Protein AF-A0A2V9HNP4-F1 (afdb_monomer_lite)

pLDDT: mean 86.85, std 6.44, range [54.06, 92.56]

Structure (mmCIF, N/CA/C/O backbone):
data_AF-A0A2V9HNP4-F1
#
_entry.id   AF-A0A2V9HNP4-F1
#
loop_
_atom_site.group_PDB
_atom_site.id
_atom_site.type_symbol
_atom_site.label_atom_id
_atom_site.label_alt_id
_atom_site.label_comp_id
_atom_site.label_asym_id
_atom_site.label_entity_id
_atom_site.label_seq_id
_atom_site.pdbx_PDB_ins_code
_atom_site.Cartn_x
_atom_site.Cartn_y
_atom_site.Cartn_z
_atom_site.occupancy
_atom_site.B_iso_or_equiv
_atom_site.auth_seq_id
_atom_site.auth_comp_id
_atom_site.auth_asym_id
_atom_site.auth_atom_id
_atom_site.pdbx_PDB_model_num
ATOM 1 N N . MET A 1 1 ? -17.348 5.401 -6.227 1.00 54.06 1 MET A N 1
ATOM 2 C CA . MET A 1 1 ? -17.733 5.707 -4.829 1.00 54.06 1 MET A CA 1
ATOM 3 C C . MET A 1 1 ? -17.324 4.528 -3.952 1.00 54.06 1 MET A C 1
ATOM 5 O O . MET A 1 1 ? -17.635 3.401 -4.319 1.00 54.06 1 MET A O 1
ATOM 9 N N . ALA A 1 2 ? -16.571 4.750 -2.870 1.00 69.06 2 ALA A N 1
ATOM 10 C CA . ALA A 1 2 ? -16.099 3.673 -1.992 1.00 69.06 2 ALA A CA 1
ATOM 11 C C . ALA A 1 2 ? -17.223 3.176 -1.064 1.00 69.06 2 ALA A C 1
ATOM 13 O O . ALA A 1 2 ? -18.028 3.972 -0.581 1.00 69.06 2 ALA A O 1
ATOM 14 N N . ARG A 1 3 ? -17.285 1.861 -0.811 1.00 83.56 3 ARG A N 1
ATOM 15 C CA . ARG A 1 3 ? -18.274 1.234 0.082 1.00 83.56 3 ARG A CA 1
ATOM 16 C C . ARG A 1 3 ? -17.589 0.754 1.354 1.00 83.56 3 ARG A C 1
ATOM 18 O O . ARG A 1 3 ? -16.579 0.061 1.276 1.00 83.56 3 ARG A O 1
ATOM 25 N N . ARG A 1 4 ? -18.175 1.049 2.519 1.00 82.38 4 ARG A N 1
ATOM 26 C CA . ARG A 1 4 ? -17.708 0.489 3.795 1.00 82.38 4 ARG A CA 1
ATOM 27 C C . ARG A 1 4 ? -17.767 -1.040 3.756 1.00 82.38 4 ARG A C 1
ATOM 29 O O . ARG A 1 4 ? -18.821 -1.615 3.481 1.00 82.38 4 ARG A O 1
ATOM 36 N N . ILE A 1 5 ? -16.659 -1.685 4.107 1.00 87.81 5 ILE A N 1
ATOM 37 C CA . ILE A 1 5 ? -16.577 -3.135 4.293 1.00 87.81 5 ILE A CA 1
ATOM 38 C C . ILE A 1 5 ? -16.630 -3.416 5.797 1.00 87.81 5 ILE A C 1
ATOM 40 O O . ILE A 1 5 ? -15.835 -2.875 6.562 1.00 87.81 5 ILE A O 1
ATOM 44 N N . ARG A 1 6 ? -17.601 -4.225 6.241 1.00 88.50 6 ARG A N 1
ATOM 45 C CA . ARG A 1 6 ? -17.627 -4.737 7.619 1.00 88.50 6 ARG A CA 1
ATOM 46 C C . ARG A 1 6 ? -16.697 -5.936 7.704 1.00 88.50 6 ARG A C 1
ATOM 48 O O . ARG A 1 6 ? -16.822 -6.851 6.897 1.00 88.50 6 ARG A O 1
ATOM 55 N N . THR A 1 7 ? -15.812 -5.934 8.687 1.00 86.50 7 THR A N 1
ATOM 56 C CA . THR A 1 7 ? -14.891 -7.037 8.953 1.00 86.50 7 THR A CA 1
ATOM 57 C C . THR A 1 7 ? -15.347 -7.799 10.190 1.00 86.50 7 THR A C 1
ATOM 59 O O . THR A 1 7 ? -15.870 -7.214 11.139 1.00 86.50 7 THR A O 1
ATOM 62 N N . GLY A 1 8 ? -15.187 -9.119 10.162 1.00 87.44 8 GLY A N 1
ATOM 63 C CA . GLY A 1 8 ? -15.345 -9.980 11.331 1.00 87.44 8 GLY A CA 1
ATOM 64 C C . GLY A 1 8 ? -13.993 -10.332 11.948 1.00 87.44 8 GLY A C 1
ATOM 65 O O . GLY A 1 8 ? -12.939 -10.101 11.344 1.00 87.44 8 GLY A O 1
ATOM 66 N N . CYS A 1 9 ? -14.023 -10.945 13.131 1.00 84.38 9 CYS A N 1
ATOM 67 C CA . CYS A 1 9 ? -12.836 -11.582 13.696 1.00 84.38 9 CYS A CA 1
ATOM 68 C C . CYS A 1 9 ? -12.245 -12.581 12.683 1.00 84.38 9 CYS A C 1
ATOM 70 O O . CYS A 1 9 ? -12.986 -13.301 12.016 1.00 84.38 9 CYS A O 1
ATOM 72 N N . GLY A 1 10 ? -10.919 -12.586 12.530 1.00 88.75 10 GLY A N 1
ATOM 73 C CA . GLY A 1 10 ? -10.220 -13.472 11.592 1.00 88.75 10 GLY A CA 1
ATOM 74 C C . GLY A 1 10 ? -10.224 -13.024 10.125 1.00 88.75 10 GLY A C 1
ATOM 75 O O . GLY A 1 10 ? -9.655 -13.723 9.288 1.00 88.75 10 GLY A O 1
ATOM 76 N N . THR A 1 11 ? -10.808 -11.865 9.794 1.00 91.44 11 THR A N 1
ATOM 77 C CA . THR A 1 11 ? -10.723 -11.307 8.431 1.00 91.44 11 THR A CA 1
ATOM 78 C C . THR A 1 11 ? -9.262 -11.083 8.034 1.00 91.44 11 THR A C 1
ATOM 80 O O . THR A 1 11 ? -8.491 -10.498 8.796 1.00 91.44 11 THR A O 1
ATOM 83 N N . ARG A 1 12 ? -8.890 -11.513 6.824 1.00 91.06 12 ARG A N 1
ATOM 84 C CA . ARG A 1 12 ? -7.572 -11.267 6.228 1.00 91.06 12 ARG A CA 1
ATOM 85 C C . ARG A 1 12 ? -7.702 -10.288 5.070 1.00 91.06 12 ARG A C 1
ATOM 87 O O . ARG A 1 12 ? -8.518 -10.496 4.176 1.00 91.06 12 ARG A O 1
ATOM 94 N N . PHE A 1 13 ? -6.876 -9.251 5.088 1.00 89.62 13 PHE A N 1
ATOM 95 C CA . PHE A 1 13 ? -6.704 -8.341 3.963 1.00 89.62 13 PHE A CA 1
ATOM 96 C C . PHE A 1 13 ? -5.465 -8.754 3.178 1.00 89.62 13 PHE A C 1
ATOM 98 O O . PHE A 1 13 ? -4.406 -8.956 3.768 1.00 89.62 13 PHE A O 1
ATOM 105 N N . GLN A 1 14 ? -5.604 -8.883 1.861 1.00 92.12 14 GLN A N 1
ATOM 106 C CA . GLN A 1 14 ? -4.504 -9.194 0.958 1.00 92.12 14 GLN A CA 1
ATOM 107 C C . GLN A 1 14 ? -4.432 -8.120 -0.120 1.00 92.12 14 GLN A C 1
ATOM 109 O O . GLN A 1 14 ? -5.440 -7.791 -0.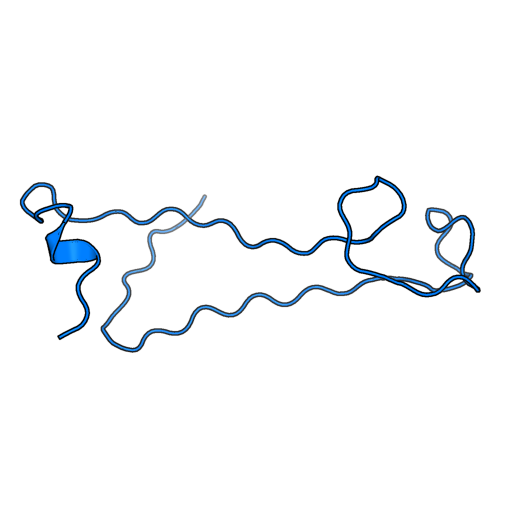744 1.00 92.12 14 GLN A O 1
ATOM 114 N N . ALA A 1 15 ? -3.228 -7.609 -0.338 1.00 91.25 15 ALA A N 1
ATOM 115 C CA . ALA A 1 15 ? -2.909 -6.729 -1.443 1.00 91.25 15 ALA A CA 1
ATOM 116 C C . ALA A 1 15 ? -1.787 -7.377 -2.260 1.00 91.25 15 ALA A C 1
ATOM 118 O O . ALA A 1 15 ? -0.866 -7.968 -1.697 1.00 91.25 15 ALA A O 1
ATOM 119 N N . VAL A 1 16 ? -1.908 -7.313 -3.582 1.00 92.56 16 VAL A N 1
ATOM 120 C CA . VAL A 1 16 ? -0.950 -7.878 -4.536 1.00 92.56 16 VAL A CA 1
ATOM 121 C C . VAL A 1 16 ? -0.568 -6.764 -5.497 1.00 92.56 16 VAL A C 1
ATOM 123 O O . VAL A 1 16 ? -1.447 -6.060 -5.992 1.00 92.56 16 VAL A O 1
ATOM 126 N N . ALA A 1 17 ? 0.729 -6.607 -5.732 1.00 90.06 17 ALA A N 1
ATOM 127 C CA . ALA A 1 17 ? 1.269 -5.707 -6.739 1.00 90.06 17 ALA A CA 1
ATOM 128 C C . ALA A 1 17 ? 2.225 -6.471 -7.654 1.00 90.06 17 ALA A C 1
ATOM 130 O O . ALA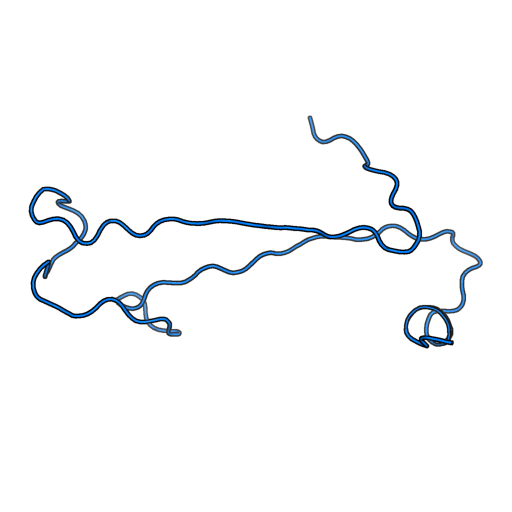 A 1 17 ? 2.763 -7.514 -7.275 1.00 90.06 17 ALA A O 1
ATOM 131 N N . TRP A 1 18 ? 2.426 -5.926 -8.847 1.00 89.94 18 TRP A N 1
ATOM 132 C CA . TRP A 1 18 ? 3.346 -6.442 -9.849 1.00 89.94 18 TRP A CA 1
ATOM 133 C C . TRP A 1 18 ? 4.301 -5.326 -10.256 1.00 89.94 18 TRP A C 1
ATOM 135 O O . TRP A 1 18 ? 3.855 -4.205 -10.494 1.00 89.94 18 TRP A O 1
ATOM 145 N N . TYR A 1 19 ? 5.585 -5.657 -10.355 1.00 89.44 19 TYR A N 1
ATOM 146 C CA . TYR A 1 19 ? 6.616 -4.777 -10.899 1.00 89.44 19 TYR A CA 1
ATOM 147 C C . TYR A 1 19 ? 6.956 -5.223 -12.321 1.00 89.44 19 TYR A C 1
ATOM 149 O O . TYR A 1 19 ? 7.065 -6.426 -12.578 1.00 89.44 19 TYR A O 1
ATOM 157 N N . ASP A 1 20 ? 7.126 -4.270 -13.236 1.00 89.75 20 ASP A N 1
ATOM 158 C CA . ASP A 1 20 ? 7.479 -4.539 -14.632 1.00 89.75 20 ASP A CA 1
ATOM 159 C C . ASP A 1 20 ? 8.939 -4.161 -14.908 1.00 89.75 20 ASP A C 1
ATOM 161 O O . ASP A 1 20 ? 9.249 -3.040 -15.316 1.00 89.75 20 ASP A O 1
ATOM 165 N N . ASN A 1 21 ? 9.832 -5.134 -14.710 1.00 90.94 21 ASN A N 1
ATOM 166 C CA . ASN A 1 21 ? 11.257 -5.005 -15.020 1.00 90.94 21 ASN A CA 1
ATOM 167 C C . ASN A 1 21 ? 11.598 -5.407 -16.469 1.00 90.94 21 ASN A C 1
ATOM 169 O O . ASN A 1 21 ? 12.728 -5.799 -16.752 1.00 90.94 21 ASN A O 1
ATOM 173 N N . SER A 1 22 ? 10.628 -5.426 -17.389 1.00 90.69 22 SER A N 1
ATOM 174 C CA . SER A 1 22 ? 10.874 -5.860 -18.766 1.00 90.69 22 SER A CA 1
ATOM 175 C C . SER A 1 22 ? 11.625 -4.801 -19.584 1.00 90.69 22 SER A C 1
ATOM 177 O O . SER A 1 22 ? 11.445 -3.600 -19.400 1.00 90.69 22 SER A O 1
ATOM 179 N N . LYS A 1 23 ? 12.406 -5.243 -20.582 1.00 91.62 23 LYS A N 1
ATOM 180 C CA . LYS A 1 23 ? 13.077 -4.361 -21.568 1.00 91.62 23 LYS A CA 1
ATOM 181 C C . LYS A 1 23 ? 12.104 -3.537 -22.419 1.00 91.62 23 LYS A C 1
ATOM 183 O O . LYS A 1 23 ? 12.521 -2.607 -23.099 1.00 91.62 23 LYS A O 1
ATOM 188 N N . ALA A 1 24 ? 10.826 -3.912 -22.418 1.00 92.19 24 ALA A N 1
ATOM 189 C CA . ALA A 1 24 ? 9.776 -3.224 -23.152 1.00 92.19 24 ALA A CA 1
ATOM 190 C C . ALA A 1 24 ? 9.158 -2.063 -22.356 1.00 92.19 24 ALA A C 1
ATOM 192 O O . ALA A 1 24 ? 8.403 -1.290 -22.941 1.00 92.19 24 ALA A O 1
ATOM 193 N N . ASN A 1 25 ? 9.464 -1.928 -21.061 1.00 90.06 25 ASN A N 1
ATOM 194 C CA . ASN A 1 25 ? 8.975 -0.837 -20.232 1.00 90.06 25 ASN A CA 1
ATOM 195 C C . ASN A 1 25 ? 9.867 0.411 -20.412 1.00 90.06 25 ASN A C 1
ATOM 197 O O . ASN A 1 25 ? 10.960 0.450 -19.849 1.00 90.06 25 ASN A O 1
ATOM 201 N N . PRO A 1 26 ? 9.429 1.462 -21.137 1.00 86.75 26 PRO A N 1
ATOM 202 C CA . PRO A 1 26 ? 10.247 2.658 -21.356 1.00 86.75 26 PRO A CA 1
ATOM 203 C C . PRO A 1 26 ? 10.472 3.484 -20.079 1.00 86.75 26 PRO A C 1
ATOM 205 O O . PRO A 1 26 ? 11.307 4.385 -20.078 1.00 86.75 26 PRO A O 1
ATOM 208 N N . HIS A 1 27 ? 9.729 3.206 -19.003 1.00 84.94 27 HIS A N 1
ATOM 209 C CA . HIS A 1 27 ? 9.910 3.849 -17.702 1.00 84.94 27 HIS A CA 1
ATOM 210 C C . HIS A 1 27 ? 10.972 3.159 -16.841 1.00 84.94 27 HIS A C 1
ATOM 212 O O . HIS A 1 27 ? 11.412 3.742 -15.853 1.00 84.94 27 HIS A O 1
ATOM 218 N N . ASN A 1 28 ? 11.408 1.956 -17.226 1.00 88.19 28 ASN A N 1
ATOM 219 C CA . ASN A 1 28 ? 12.507 1.265 -16.577 1.00 88.19 28 ASN A CA 1
ATOM 220 C C . ASN A 1 28 ? 13.810 1.505 -17.349 1.00 88.19 28 ASN A C 1
ATOM 222 O O . ASN A 1 28 ? 14.055 0.901 -18.393 1.00 88.19 28 ASN A O 1
ATOM 226 N N . LEU A 1 29 ? 14.639 2.415 -16.836 1.00 80.06 29 LEU A N 1
ATOM 227 C CA . LEU A 1 29 ? 15.876 2.842 -17.495 1.00 80.06 29 LEU A CA 1
ATOM 228 C C . LEU A 1 29 ? 16.952 1.745 -17.541 1.00 80.06 29 LEU A C 1
ATOM 230 O O . LEU A 1 29 ? 17.848 1.828 -18.381 1.00 80.06 29 LEU A O 1
ATOM 234 N N . ASP A 1 30 ? 16.865 0.732 -16.674 1.00 86.81 30 ASP A N 1
ATOM 235 C CA . ASP A 1 30 ? 17.788 -0.403 -16.645 1.00 86.81 30 ASP A CA 1
ATOM 236 C C . ASP A 1 30 ? 17.054 -1.708 -16.300 1.00 86.81 30 ASP A C 1
ATOM 238 O O . ASP A 1 30 ? 16.910 -2.097 -15.144 1.00 86.81 30 ASP A O 1
ATOM 242 N N . ALA A 1 31 ? 16.615 -2.419 -17.336 1.00 89.44 31 ALA A N 1
ATOM 243 C CA . ALA A 1 31 ? 15.937 -3.706 -17.192 1.00 89.44 31 ALA A CA 1
ATOM 244 C C . ALA A 1 31 ? 16.864 -4.872 -16.796 1.00 89.44 31 ALA A C 1
ATOM 246 O O . ALA A 1 31 ? 16.369 -5.960 -16.495 1.00 89.44 31 ALA A O 1
ATOM 247 N N . ASP A 1 32 ? 18.188 -4.682 -16.818 1.00 90.56 32 ASP A N 1
ATOM 248 C CA . ASP A 1 32 ? 19.145 -5.690 -16.353 1.00 90.56 32 ASP A CA 1
ATOM 249 C C . ASP A 1 32 ? 19.482 -5.496 -14.854 1.00 90.56 32 ASP A C 1
ATOM 251 O O . ASP A 1 32 ? 20.047 -6.394 -14.219 1.00 90.56 32 ASP A O 1
ATOM 255 N N . ALA A 1 33 ? 19.072 -4.372 -14.250 1.00 89.19 33 ALA A N 1
ATOM 256 C CA . ALA A 1 33 ? 19.163 -4.147 -12.814 1.00 89.19 33 ALA A CA 1
ATOM 257 C C . ALA A 1 33 ? 18.193 -5.040 -12.021 1.00 89.19 33 ALA A C 1
ATOM 259 O O . ALA A 1 33 ? 17.088 -5.384 -12.451 1.00 89.19 33 ALA A O 1
ATOM 260 N N . ALA A 1 34 ? 18.612 -5.414 -10.811 1.00 89.75 34 ALA A N 1
ATOM 261 C CA . ALA A 1 34 ? 17.775 -6.178 -9.896 1.00 89.75 34 ALA A CA 1
ATOM 262 C C . ALA A 1 34 ? 16.704 -5.278 -9.265 1.00 89.75 34 ALA A C 1
ATOM 264 O O . ALA A 1 34 ? 17.045 -4.294 -8.610 1.00 89.75 34 ALA A O 1
ATOM 265 N N . VAL A 1 35 ? 15.432 -5.675 -9.370 1.00 89.81 35 VAL A N 1
ATOM 266 C CA . VAL A 1 35 ? 14.331 -5.022 -8.647 1.00 89.81 35 VAL A CA 1
ATOM 267 C C . VAL A 1 35 ? 14.499 -5.236 -7.148 1.00 89.81 35 VAL A C 1
ATOM 269 O O . VAL A 1 35 ? 14.638 -6.371 -6.679 1.00 89.81 35 VAL A O 1
ATOM 272 N N . ARG A 1 36 ? 14.456 -4.145 -6.386 1.00 90.38 36 ARG A N 1
ATOM 273 C CA . ARG A 1 36 ? 14.548 -4.153 -4.925 1.00 90.38 36 ARG A CA 1
ATOM 274 C C . ARG A 1 36 ? 13.457 -3.283 -4.332 1.00 90.38 36 ARG A C 1
ATOM 276 O O . ARG A 1 36 ? 12.995 -2.345 -4.968 1.00 90.38 36 ARG A O 1
ATOM 283 N N . TRP A 1 37 ? 13.074 -3.611 -3.103 1.00 89.75 37 TRP A N 1
ATOM 284 C CA . TRP A 1 37 ? 12.270 -2.710 -2.292 1.00 89.75 37 TRP A CA 1
ATOM 285 C C . TRP A 1 37 ? 13.174 -1.668 -1.634 1.00 89.75 37 TRP A C 1
ATOM 287 O O . TRP A 1 37 ? 14.213 -2.043 -1.081 1.00 89.75 37 TRP A O 1
ATOM 297 N N . GLY A 1 38 ? 12.776 -0.399 -1.648 1.00 89.56 38 GLY A N 1
ATOM 298 C CA . GLY A 1 38 ? 13.567 0.671 -1.044 1.00 89.56 38 GLY A CA 1
ATOM 299 C C . GLY A 1 38 ? 12.858 2.018 -1.038 1.00 89.56 38 GLY A C 1
ATOM 300 O O . GLY A 1 38 ? 11.746 2.147 -1.535 1.00 89.56 38 GLY A O 1
ATOM 301 N N . GLU A 1 39 ? 13.505 3.014 -0.426 1.00 88.31 39 GLU A N 1
ATOM 302 C CA . GLU A 1 39 ? 12.956 4.367 -0.244 1.00 88.31 39 GLU A CA 1
ATOM 303 C C . GLU A 1 39 ? 13.251 5.333 -1.395 1.00 88.31 39 GLU A C 1
ATOM 305 O O . GLU A 1 39 ? 12.704 6.435 -1.452 1.00 88.31 39 GLU A O 1
ATOM 310 N N . GLN A 1 40 ? 14.141 4.935 -2.299 1.00 87.88 40 GLN A N 1
ATOM 311 C CA . GLN A 1 40 ? 14.629 5.785 -3.372 1.00 87.88 40 GLN A CA 1
ATOM 312 C C . GLN A 1 40 ? 13.731 5.691 -4.601 1.00 87.88 40 GLN A C 1
ATOM 314 O O . GLN A 1 40 ? 13.089 4.679 -4.840 1.00 87.88 40 GLN A O 1
ATOM 319 N N . ALA A 1 41 ? 13.728 6.739 -5.427 1.00 81.06 41 ALA A N 1
ATOM 320 C CA . ALA A 1 41 ? 12.871 6.813 -6.614 1.00 81.06 41 ALA A CA 1
ATOM 321 C C . ALA A 1 41 ? 13.173 5.749 -7.690 1.00 81.06 41 ALA A C 1
ATOM 323 O O . ALA A 1 41 ? 12.379 5.579 -8.610 1.00 81.06 41 ALA A O 1
ATOM 324 N N . TYR A 1 42 ? 14.327 5.084 -7.603 1.00 80.19 42 TYR A N 1
ATOM 325 C CA . TYR A 1 42 ? 14.733 3.981 -8.478 1.00 80.19 42 TYR A CA 1
ATOM 326 C C . TYR A 1 42 ? 14.522 2.599 -7.843 1.00 80.19 42 TYR A C 1
ATOM 328 O O . TYR A 1 42 ? 14.743 1.591 -8.509 1.00 80.19 42 TYR A O 1
ATOM 336 N N . ASP A 1 43 ? 14.134 2.548 -6.568 1.00 87.25 43 ASP A N 1
ATOM 337 C CA . ASP A 1 43 ? 13.694 1.323 -5.919 1.00 87.25 43 ASP A CA 1
ATOM 338 C C . ASP A 1 43 ? 12.170 1.217 -6.023 1.00 87.25 43 ASP A C 1
ATOM 340 O O . ASP A 1 43 ? 11.446 2.211 -6.098 1.00 87.25 43 ASP A O 1
ATOM 344 N N . GLU A 1 44 ? 11.671 -0.009 -6.008 1.00 88.81 44 GLU A N 1
ATOM 345 C CA . GLU A 1 44 ? 10.245 -0.273 -6.099 1.00 88.81 44 GLU A CA 1
ATOM 346 C C . GLU A 1 44 ? 9.576 -0.256 -4.719 1.00 88.81 44 GLU A C 1
ATOM 348 O O . GLU A 1 44 ? 10.170 -0.601 -3.693 1.00 88.81 44 GLU A O 1
ATOM 353 N N . MET A 1 45 ? 8.289 0.090 -4.682 1.00 91.50 45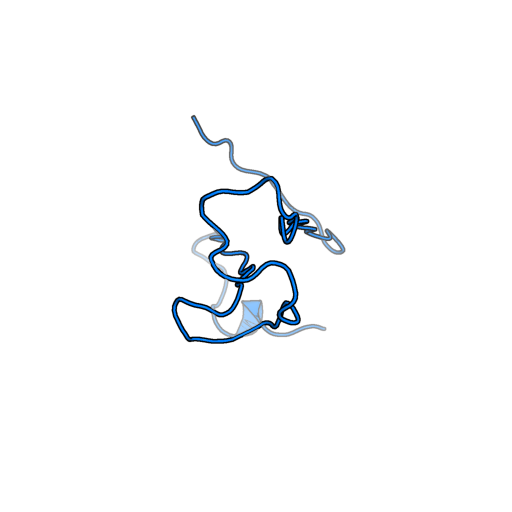 MET A N 1
ATOM 354 C CA . MET A 1 45 ? 7.501 0.096 -3.450 1.00 91.50 45 MET A CA 1
ATOM 355 C C . MET A 1 45 ? 6.103 -0.475 -3.651 1.00 91.50 45 MET A C 1
ATOM 357 O O . MET A 1 45 ? 5.354 -0.074 -4.538 1.00 91.50 45 MET A O 1
ATOM 361 N N . MET A 1 46 ? 5.690 -1.317 -2.707 1.00 90.31 46 MET A N 1
ATOM 362 C CA . MET A 1 46 ? 4.297 -1.692 -2.506 1.00 90.31 46 MET A CA 1
ATOM 363 C C . MET A 1 46 ? 3.968 -1.466 -1.035 1.00 90.31 46 MET A C 1
ATOM 365 O O . MET A 1 46 ? 4.537 -2.118 -0.159 1.00 90.31 46 MET A O 1
ATOM 369 N N . VAL A 1 47 ? 3.060 -0.526 -0.764 1.00 89.25 47 VAL A N 1
ATOM 370 C CA . VAL A 1 47 ? 2.600 -0.208 0.592 1.00 89.25 47 VAL A CA 1
ATOM 371 C C . VAL A 1 47 ? 1.079 -0.100 0.592 1.00 89.25 47 VAL A C 1
ATOM 373 O O . VAL A 1 47 ? 0.493 0.686 -0.150 1.00 89.25 47 VAL A O 1
ATOM 376 N N . GLY A 1 48 ? 0.427 -0.917 1.418 1.00 88.25 48 GLY A N 1
ATOM 377 C CA . GLY A 1 48 ? -1.023 -0.896 1.584 1.00 88.25 48 GLY A CA 1
ATOM 378 C C . GLY A 1 48 ? -1.444 0.010 2.738 1.00 88.25 48 GLY A C 1
ATOM 379 O O . GLY A 1 48 ? -1.153 -0.300 3.890 1.00 88.25 48 GLY A O 1
ATOM 380 N N . PHE A 1 49 ? -2.184 1.078 2.440 1.00 89.62 49 PHE A N 1
ATOM 381 C CA . PHE A 1 49 ? -2.822 1.935 3.444 1.00 89.62 49 PHE A CA 1
ATOM 382 C C . PHE A 1 49 ? -4.328 1.674 3.491 1.00 89.62 49 PHE A C 1
ATOM 384 O O . PHE A 1 49 ? -4.974 1.510 2.455 1.00 89.62 49 PHE A O 1
ATOM 391 N N . PHE A 1 50 ? -4.896 1.645 4.694 1.00 87.62 50 PHE A N 1
ATOM 392 C CA . PHE A 1 50 ? -6.338 1.558 4.893 1.00 87.62 50 PHE A CA 1
ATOM 393 C C . PHE A 1 50 ? -6.748 2.263 6.183 1.00 87.62 50 PHE A C 1
ATOM 395 O O . PHE A 1 50 ? -6.037 2.209 7.185 1.00 87.62 50 PHE A O 1
ATOM 402 N N . ASP A 1 51 ? -7.936 2.857 6.161 1.00 89.19 51 ASP A N 1
ATOM 403 C CA . ASP A 1 51 ? -8.559 3.445 7.340 1.00 89.19 51 ASP A CA 1
ATOM 404 C C . ASP A 1 51 ? -9.556 2.473 7.966 1.00 89.19 51 ASP A C 1
ATOM 406 O O . ASP A 1 51 ? -10.299 1.762 7.278 1.00 89.19 51 ASP A O 1
ATOM 410 N N . VAL A 1 52 ? -9.619 2.474 9.297 1.00 88.12 52 VAL A N 1
ATOM 411 C CA . VAL A 1 52 ? -10.604 1.703 10.058 1.00 88.12 52 VAL A CA 1
ATOM 412 C C . VAL A 1 52 ? -11.521 2.626 10.844 1.00 88.12 52 VAL A C 1
ATOM 414 O O . VAL A 1 52 ? -11.084 3.468 11.621 1.00 88.12 52 VAL A O 1
ATOM 417 N N . GLY A 1 53 ? -12.826 2.439 10.655 1.00 88.88 53 GLY A N 1
ATOM 418 C CA . GLY A 1 53 ? -13.855 3.098 11.453 1.00 88.88 53 GLY A CA 1
ATOM 419 C C . GLY A 1 53 ? -14.359 2.178 12.561 1.00 88.88 53 GLY A C 1
ATOM 420 O O . GLY A 1 53 ? -14.943 1.127 12.267 1.00 88.88 53 GLY A O 1
ATOM 421 N N . VAL A 1 54 ? -14.186 2.602 13.813 1.00 87.94 54 VAL A N 1
ATOM 422 C CA . VAL A 1 54 ? -14.685 1.919 15.018 1.00 87.94 54 VAL A CA 1
ATOM 423 C C . VAL A 1 54 ? -15.837 2.705 15.661 1.00 87.94 54 VAL A C 1
ATOM 425 O O . VAL A 1 54 ? -15.921 3.920 15.472 1.00 87.94 54 VAL A O 1
ATOM 428 N N . PRO A 1 55 ? -16.752 2.054 16.406 1.00 89.19 55 PRO A N 1
ATOM 429 C CA . PRO A 1 55 ? -17.757 2.764 17.196 1.00 89.19 55 PRO A CA 1
ATOM 430 C C . PRO A 1 55 ? -17.119 3.740 18.194 1.00 89.19 55 PRO A C 1
ATOM 432 O O . PRO A 1 55 ?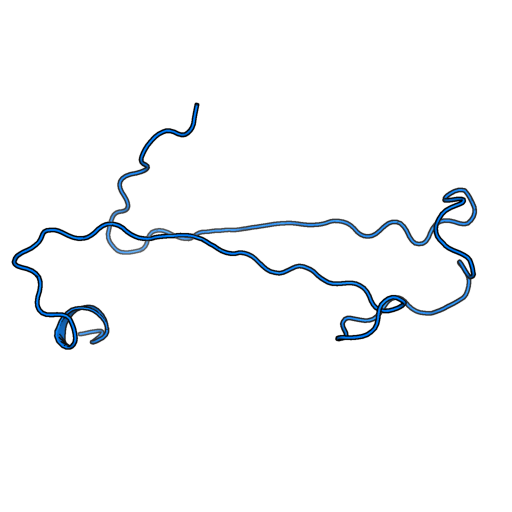 -16.092 3.431 18.791 1.00 89.19 55 PRO A O 1
ATOM 435 N N . ALA A 1 56 ? -17.765 4.886 18.431 1.00 89.06 56 ALA A N 1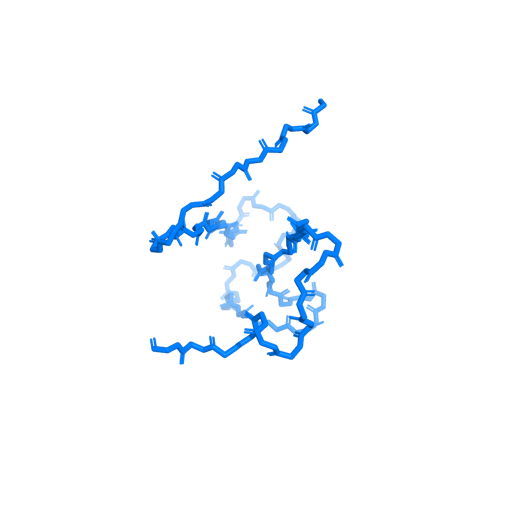
ATOM 436 C CA . ALA A 1 56 ? -17.219 5.960 19.270 1.00 89.06 56 ALA A CA 1
ATOM 437 C C . ALA A 1 56 ? -16.962 5.559 20.737 1.00 89.06 56 ALA A C 1
ATOM 439 O O . ALA A 1 56 ? -16.120 6.160 21.392 1.00 89.06 56 ALA A O 1
ATOM 440 N N . GLY A 1 57 ? -17.676 4.550 21.247 1.00 92.00 57 GLY A N 1
ATOM 441 C CA . GLY A 1 57 ? -17.507 4.041 22.612 1.00 92.00 57 GLY A CA 1
ATOM 442 C C . GLY A 1 57 ? -16.395 3.001 22.780 1.00 92.00 57 GLY A C 1
ATOM 443 O O . GLY A 1 57 ? -16.222 2.491 23.882 1.00 92.00 57 GLY A O 1
ATOM 444 N N . VAL A 1 58 ? -15.674 2.635 21.714 1.00 89.69 58 VAL A N 1
ATOM 445 C CA . VAL A 1 58 ? -14.540 1.707 21.822 1.00 89.69 58 VAL A CA 1
ATOM 446 C C . VAL A 1 58 ? -13.356 2.437 22.443 1.00 89.69 58 VAL A C 1
ATOM 448 O O . VAL A 1 58 ? -12.898 3.450 21.914 1.00 89.69 58 VAL A O 1
ATOM 451 N N . ASP A 1 59 ? -12.835 1.899 23.546 1.00 89.31 59 ASP A N 1
ATOM 452 C CA . ASP A 1 59 ? -11.597 2.406 24.121 1.00 89.31 59 ASP A CA 1
ATOM 453 C C . ASP A 1 59 ? -10.413 2.179 23.167 1.00 89.31 59 ASP A C 1
ATOM 455 O O . ASP A 1 59 ? -10.210 1.088 22.624 1.00 89.31 59 ASP A O 1
ATOM 459 N N . LYS A 1 60 ? -9.611 3.232 22.983 1.00 83.94 60 LYS A N 1
ATOM 460 C CA . LYS A 1 60 ? -8.511 3.248 22.015 1.00 83.94 60 LYS A CA 1
ATOM 461 C C . LYS A 1 60 ? -7.400 2.273 22.378 1.00 83.94 60 LYS A C 1
ATOM 463 O O . LYS A 1 60 ? -6.817 1.684 21.477 1.00 83.94 60 LYS A O 1
ATOM 468 N N . GLN A 1 61 ? -7.087 2.113 23.662 1.00 86.75 61 GLN A N 1
ATOM 469 C CA . GLN A 1 61 ? -6.015 1.215 24.094 1.00 86.75 61 GLN A CA 1
ATOM 470 C C . GLN A 1 61 ? -6.466 -0.240 23.974 1.00 86.75 61 GLN A C 1
ATOM 472 O O . GLN A 1 61 ? -5.750 -1.070 23.416 1.00 86.75 61 GLN A O 1
ATOM 477 N N . HIS A 1 62 ? -7.694 -0.530 24.408 1.00 84.12 62 HIS A N 1
ATOM 478 C CA . HIS A 1 62 ? -8.280 -1.864 24.330 1.00 84.12 62 HIS A CA 1
ATOM 479 C C . HIS A 1 62 ? -8.472 -2.348 22.890 1.00 84.12 62 HIS A C 1
ATOM 481 O O . HIS A 1 62 ? -8.410 -3.552 22.658 1.00 84.12 62 HIS A O 1
ATOM 487 N N . PHE A 1 63 ? -8.650 -1.445 21.918 1.00 84.25 63 PHE A N 1
ATOM 488 C CA . PHE A 1 63 ? -8.742 -1.810 20.501 1.00 84.25 63 PHE A CA 1
ATOM 489 C C . PHE A 1 63 ? -7.510 -2.580 19.989 1.00 84.25 63 PHE A C 1
ATOM 491 O O . PHE A 1 63 ? -7.648 -3.448 19.128 1.00 84.25 63 PHE A O 1
ATOM 498 N N . PHE A 1 64 ? -6.315 -2.297 20.520 1.00 84.25 64 PHE A N 1
ATOM 499 C CA . PHE A 1 64 ? -5.067 -2.916 20.057 1.00 84.25 64 PHE A CA 1
ATOM 500 C C . PHE A 1 64 ? -4.669 -4.183 20.829 1.00 84.25 64 PHE A C 1
ATOM 502 O O . PHE A 1 64 ? -3.745 -4.884 20.413 1.00 84.25 64 PHE A O 1
ATOM 509 N N . ILE A 1 65 ? -5.352 -4.510 21.930 1.00 85.00 65 ILE A N 1
ATOM 510 C CA . ILE A 1 65 ? -5.037 -5.689 22.743 1.00 85.00 65 ILE A CA 1
ATOM 511 C C . ILE A 1 65 ? -5.672 -6.928 22.103 1.00 85.00 65 ILE A C 1
ATOM 513 O O . ILE A 1 65 ? -6.893 -7.028 21.983 1.00 85.00 65 ILE A O 1
ATOM 517 N N . ARG A 1 66 ? -4.846 -7.910 21.732 1.00 73.38 66 ARG A N 1
ATOM 518 C CA . ARG A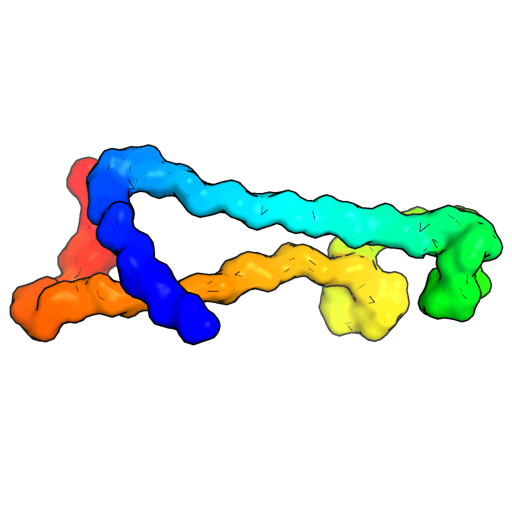 1 66 ? -5.321 -9.252 21.364 1.00 73.38 66 ARG A CA 1
ATOM 519 C C . ARG A 1 66 ? -5.481 -10.079 22.643 1.00 73.38 66 ARG A C 1
ATOM 521 O O . ARG A 1 66 ? -4.512 -10.211 23.386 1.00 73.38 66 ARG A O 1
ATOM 528 N N . LYS A 1 67 ? -6.693 -10.574 22.909 1.00 63.34 67 LYS A N 1
ATOM 529 C CA . LYS A 1 67 ? -6.948 -11.585 23.947 1.00 63.34 67 LYS A CA 1
ATOM 530 C C . LYS A 1 67 ? -6.669 -12.982 23.414 1.00 63.34 67 LYS A C 1
ATOM 532 O O . LYS A 1 67 ? -6.911 -13.186 22.202 1.00 63.34 67 LYS A O 1
#

Secondary structure (DSSP, 8-state):
---PPP--TT------------TT-TT-S-TTSPP-B-SSTTSB-----------TTS-TTGGG---

Sequence (67 aa):
MARRIRTGCGTRFQAVAWYDNSKANPHNLDADAAVRWGEQAYDEMMVGFFDVGVPAGVDKQHFFIRK

Foldseek 3Di:
DDDDDDDDPPDDDDDDDDDDLDPPPPVQPHSPDDAADDDDPNHDDDDDDDDDDDPPPDDPVVVPDDD

Radius of gyration: 19.07 Å; chains: 1; bounding box: 37×20×48 Å